Protein AF-A0A7X9JGF1-F1 (afdb_monomer)

Sequence (126 aa):
SFLALQIATSKSKNMDELWHNIVEAMEMLKFHHAKLMVIDEPVREWTMPEDGEHAYFCAPSSEADLDGMLRFEIPLREYGSDTFMGKLILIKDLKKGFLKSYTIRRVEHLRRSLIPVLKKLKLKDG

Radius of gyration: 15.13 Å; Cα contacts (8 Å, |Δi|>4): 148; chains: 1; bounding box: 33×30×41 Å

Secondary structure (DSSP, 8-state):
-HHHHHHHHHH--SHHHHHHHHHHHHHHHT-SEEEEEETTS--EEEE----TT--------SHHHHTTEEEEEEEEE-TT---EEEEEEEEEESTT-PPPTTHHHHHHHHHHHHHHHHHHHHTT--

Nearest PDB structures (foldseek):
  6oap-assembly1_B  TM=6.570E-01  e=2.183E-02  [Leptolyngbya] sp. JSC-1
  6py5-assembly1_A  TM=3.927E-01  e=1.588E+00  Pseudomonas fluorescens Pf0-1
  6znb-assembly1_AA  TM=4.234E-01  e=2.575E+00  Bacteriophage sp.

pLDDT: mean 83.2, std 14.7, range [45.56, 96.75]

Solvent-accessible surface area (backbone atoms only — not comparable to full-atom values): 7467 Å² total; per-residue (Å²): 104,76,67,56,42,48,53,49,35,56,62,40,85,49,72,67,55,33,48,51,36,50,50,55,50,32,61,76,67,64,38,44,32,40,35,44,41,40,72,100,49,81,75,45,77,49,64,58,80,65,63,96,84,62,89,72,84,65,74,71,87,45,76,77,60,47,76,39,54,45,74,46,81,42,73,43,48,57,90,97,48,88,63,72,47,36,37,43,37,38,33,28,55,45,81,84,43,79,86,58,96,57,47,66,63,51,53,52,52,50,54,62,39,44,51,64,35,53,54,56,48,58,65,71,80,107

Structure (mmCIF, N/CA/C/O backbone):
data_AF-A0A7X9JGF1-F1
#
_entry.id   AF-A0A7X9JGF1-F1
#
loop_
_atom_site.group_PDB
_atom_site.id
_atom_site.type_symbol
_atom_site.label_atom_id
_atom_site.label_alt_id
_atom_site.label_comp_id
_atom_site.label_asym_id
_atom_site.label_entity_id
_atom_site.label_seq_id
_atom_site.pdbx_PDB_ins_code
_atom_site.Cartn_x
_atom_site.Cartn_y
_atom_site.Cartn_z
_atom_site.occupancy
_atom_site.B_iso_or_equiv
_atom_site.auth_seq_id
_atom_site.auth_comp_id
_atom_site.auth_asym_id
_atom_site.auth_atom_id
_atom_site.pdbx_PDB_model_num
ATOM 1 N N . SER A 1 1 ? 12.632 8.998 3.358 1.00 65.12 1 SER A N 1
ATOM 2 C CA . SER A 1 1 ? 13.077 7.580 3.312 1.00 65.12 1 SER A CA 1
ATOM 3 C C . SER A 1 1 ? 11.869 6.677 3.543 1.00 65.12 1 SER A C 1
ATOM 5 O O . SER A 1 1 ? 10.880 7.155 4.081 1.00 65.12 1 SER A O 1
ATOM 7 N N . PHE A 1 2 ? 11.911 5.387 3.181 1.00 67.62 2 PHE A N 1
ATOM 8 C CA . PHE A 1 2 ? 10.735 4.515 3.363 1.00 67.62 2 PHE A CA 1
ATOM 9 C C . PHE A 1 2 ? 10.327 4.353 4.840 1.00 67.62 2 PHE A C 1
ATOM 11 O O . PHE A 1 2 ? 9.147 4.273 5.152 1.00 67.62 2 PHE A O 1
ATOM 18 N N . LEU A 1 3 ? 11.298 4.391 5.759 1.00 69.25 3 LEU A N 1
ATOM 19 C CA . LEU A 1 3 ? 11.040 4.421 7.201 1.00 69.25 3 LEU A CA 1
ATOM 20 C C . LEU A 1 3 ? 10.303 5.700 7.632 1.00 69.25 3 LEU A C 1
ATOM 22 O O . LEU A 1 3 ? 9.372 5.631 8.426 1.00 69.25 3 LEU A O 1
ATOM 26 N N . ALA A 1 4 ? 10.678 6.861 7.085 1.00 64.38 4 ALA A N 1
ATOM 27 C CA . ALA A 1 4 ? 9.986 8.117 7.376 1.00 64.38 4 ALA A CA 1
ATOM 28 C C . ALA A 1 4 ? 8.512 8.067 6.939 1.00 64.38 4 ALA A C 1
ATOM 30 O O . ALA A 1 4 ? 7.645 8.504 7.688 1.00 64.38 4 ALA A O 1
ATOM 31 N N . LEU A 1 5 ? 8.221 7.447 5.792 1.00 71.38 5 LEU A N 1
ATOM 32 C CA . LEU A 1 5 ? 6.850 7.264 5.309 1.00 71.38 5 LEU A CA 1
ATOM 33 C C . LEU A 1 5 ? 6.036 6.292 6.163 1.00 71.38 5 LEU A C 1
ATOM 35 O O . LEU A 1 5 ? 4.857 6.529 6.403 1.00 71.38 5 LEU A O 1
ATOM 39 N N . GLN A 1 6 ? 6.655 5.231 6.684 1.00 72.19 6 GLN A N 1
ATOM 40 C CA . GLN A 1 6 ? 5.999 4.344 7.652 1.00 72.19 6 GLN A CA 1
ATOM 41 C C . GLN A 1 6 ? 5.619 5.091 8.937 1.00 72.19 6 GLN A C 1
ATOM 43 O O . GLN A 1 6 ? 4.539 4.875 9.486 1.00 72.19 6 GLN A O 1
ATOM 48 N N . ILE A 1 7 ? 6.497 5.984 9.408 1.00 69.69 7 ILE A N 1
ATOM 49 C CA . ILE A 1 7 ? 6.243 6.830 10.581 1.00 69.69 7 ILE A CA 1
ATOM 50 C C . ILE A 1 7 ? 5.150 7.863 10.284 1.00 69.69 7 ILE A C 1
ATOM 52 O O . ILE A 1 7 ? 4.302 8.106 11.136 1.00 69.69 7 ILE A O 1
ATOM 56 N N . ALA A 1 8 ? 5.154 8.472 9.098 1.00 69.12 8 ALA A N 1
ATOM 57 C CA . ALA A 1 8 ? 4.126 9.427 8.697 1.00 69.12 8 ALA A CA 1
ATOM 58 C C . ALA A 1 8 ? 2.754 8.742 8.597 1.00 69.12 8 ALA A C 1
ATOM 60 O O . ALA A 1 8 ? 1.798 9.188 9.228 1.00 69.12 8 ALA A O 1
ATOM 61 N N . THR A 1 9 ? 2.699 7.587 7.926 1.00 73.88 9 THR A N 1
ATOM 62 C CA . THR A 1 9 ? 1.500 6.743 7.796 1.00 73.88 9 THR A CA 1
ATOM 63 C C . THR A 1 9 ? 0.929 6.379 9.165 1.00 73.88 9 THR A C 1
ATOM 65 O O . THR A 1 9 ? -0.266 6.532 9.393 1.00 73.88 9 THR A O 1
ATOM 68 N N . SER A 1 10 ? 1.774 5.954 10.115 1.00 75.19 10 SER A N 1
ATOM 69 C CA . SER A 1 10 ? 1.318 5.583 11.463 1.00 75.19 10 SER A CA 1
ATOM 70 C C . SER A 1 10 ? 0.787 6.762 12.289 1.00 75.19 10 SER A C 1
ATOM 72 O O . SER A 1 10 ? 0.027 6.562 13.241 1.00 75.19 10 SER A O 1
ATOM 74 N N . LYS A 1 11 ? 1.163 7.993 11.924 1.00 82.75 11 LYS A N 1
ATOM 75 C CA . LYS A 1 11 ? 0.756 9.233 12.593 1.00 82.75 11 LYS A CA 1
ATOM 76 C C . LYS A 1 11 ? -0.434 9.934 11.936 1.00 82.75 11 LYS A C 1
ATOM 78 O O . LYS A 1 11 ? -0.925 10.889 12.540 1.00 82.75 11 LYS A O 1
ATOM 83 N N . SER A 1 12 ? -0.911 9.467 10.779 1.00 88.00 12 SER A N 1
ATOM 84 C CA . SER A 1 12 ? -2.056 10.055 10.076 1.00 88.00 12 SER A CA 1
ATOM 85 C C . SER A 1 12 ? -3.274 10.193 10.994 1.00 88.00 12 SER A C 1
ATOM 87 O O . SER A 1 12 ? -3.638 9.275 11.740 1.00 88.00 12 SER A O 1
ATOM 89 N N . LYS A 1 13 ? -3.885 11.378 10.970 1.00 88.06 13 LYS A N 1
ATOM 90 C CA . LYS A 1 13 ? -5.004 11.753 11.845 1.00 88.06 13 LYS A CA 1
ATOM 91 C C . LYS A 1 13 ? -6.367 11.610 11.182 1.00 88.06 13 LYS A C 1
ATOM 93 O O . LYS A 1 13 ? -7.354 11.543 11.909 1.00 88.06 13 LYS A O 1
ATOM 98 N N . ASN A 1 14 ? -6.400 11.561 9.854 1.00 91.50 14 ASN A N 1
ATOM 99 C CA . ASN A 1 14 ? -7.589 11.415 9.019 1.00 91.50 14 ASN A CA 1
ATOM 100 C C . ASN A 1 14 ? -7.241 10.637 7.731 1.00 91.50 14 ASN A C 1
ATOM 102 O O . ASN A 1 14 ? -6.072 10.328 7.470 1.00 91.50 14 ASN A O 1
ATOM 106 N N . MET A 1 15 ? -8.265 10.310 6.940 1.00 92.88 15 MET A N 1
ATOM 107 C CA . MET A 1 15 ? -8.118 9.539 5.701 1.00 92.88 15 MET A CA 1
ATOM 108 C C . MET A 1 15 ? -7.353 10.282 4.594 1.00 92.88 15 MET A C 1
ATOM 110 O O . MET A 1 15 ? -6.684 9.627 3.797 1.00 92.88 15 MET A O 1
ATOM 114 N N . ASP A 1 16 ? -7.402 11.617 4.549 1.00 92.38 16 ASP A N 1
ATOM 115 C CA . ASP A 1 16 ? -6.683 12.408 3.540 1.00 92.38 16 ASP A CA 1
ATOM 116 C C . ASP A 1 16 ? -5.171 12.411 3.801 1.00 92.38 16 ASP A C 1
ATOM 118 O O . ASP A 1 16 ? -4.384 12.132 2.898 1.00 92.38 16 ASP A O 1
ATOM 122 N N . GLU A 1 17 ? -4.757 12.624 5.054 1.00 92.38 17 GLU A N 1
ATOM 123 C CA . GLU A 1 17 ? -3.359 12.500 5.481 1.00 92.38 17 GLU A CA 1
ATOM 124 C C . GLU A 1 17 ? -2.829 11.080 5.254 1.00 92.38 17 GLU A C 1
ATOM 126 O O . GLU A 1 17 ? -1.679 10.892 4.857 1.00 92.38 17 GLU A O 1
ATOM 131 N N . LEU A 1 18 ? -3.653 10.059 5.522 1.00 93.38 18 LEU A N 1
ATOM 132 C CA . LEU A 1 18 ? -3.290 8.667 5.262 1.00 93.38 18 LEU A CA 1
ATOM 133 C C . LEU A 1 18 ? -3.050 8.429 3.771 1.00 93.38 18 LEU A C 1
ATOM 135 O O . LEU A 1 18 ? -2.048 7.823 3.392 1.00 93.38 18 LEU A O 1
ATOM 139 N N . TRP A 1 19 ? -3.962 8.917 2.934 1.00 95.19 19 TRP A N 1
ATOM 140 C CA . TRP A 1 19 ? -3.867 8.775 1.491 1.00 95.19 19 TRP A CA 1
ATOM 141 C C . TRP A 1 19 ? -2.645 9.490 0.915 1.00 95.19 19 TRP A C 1
ATOM 143 O O . TRP A 1 19 ? -1.921 8.895 0.121 1.00 95.19 19 TRP A O 1
ATOM 153 N N . HIS A 1 20 ? -2.358 10.709 1.374 1.00 93.06 20 HIS A N 1
ATOM 154 C CA . HIS A 1 20 ? -1.167 11.454 0.972 1.00 93.06 20 HIS A CA 1
ATOM 155 C C . HIS A 1 20 ? 0.124 10.658 1.226 1.00 93.06 20 HIS A C 1
ATOM 157 O O . HIS A 1 20 ? 0.922 10.464 0.312 1.00 93.06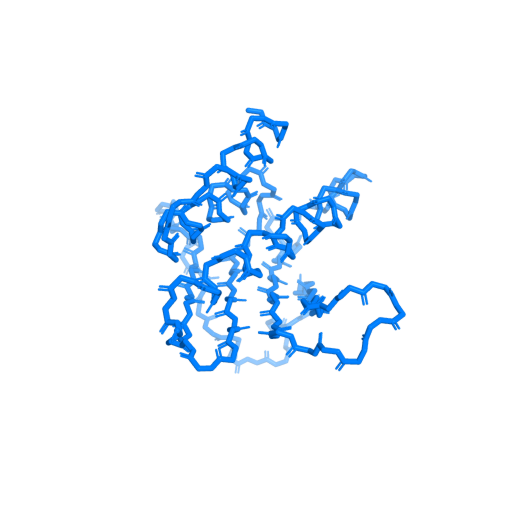 20 HIS A O 1
ATOM 163 N N . ASN A 1 21 ? 0.278 10.086 2.424 1.00 92.44 21 ASN A N 1
ATOM 164 C CA . ASN A 1 21 ? 1.450 9.273 2.767 1.00 92.44 21 ASN A CA 1
ATOM 165 C C . ASN A 1 21 ? 1.564 7.992 1.916 1.00 92.44 21 ASN A C 1
ATOM 167 O O . ASN A 1 21 ? 2.670 7.541 1.603 1.00 92.44 21 ASN A O 1
ATOM 171 N N . ILE A 1 22 ? 0.430 7.385 1.537 1.00 94.00 22 ILE A N 1
ATOM 172 C CA . ILE A 1 22 ? 0.412 6.240 0.613 1.00 94.00 22 ILE A CA 1
ATOM 173 C C . ILE A 1 22 ? 0.911 6.675 -0.766 1.00 94.00 22 ILE A C 1
ATOM 175 O O . ILE A 1 22 ? 1.749 5.981 -1.339 1.00 94.00 22 ILE A O 1
ATOM 179 N N . VAL A 1 23 ? 0.434 7.810 -1.282 1.00 93.75 23 VAL A N 1
ATOM 180 C CA . VAL A 1 23 ? 0.857 8.356 -2.580 1.00 93.75 23 VAL A CA 1
ATOM 181 C C . VAL A 1 23 ? 2.365 8.616 -2.601 1.00 93.75 23 VAL A C 1
ATOM 183 O O . VAL A 1 23 ? 3.049 8.090 -3.47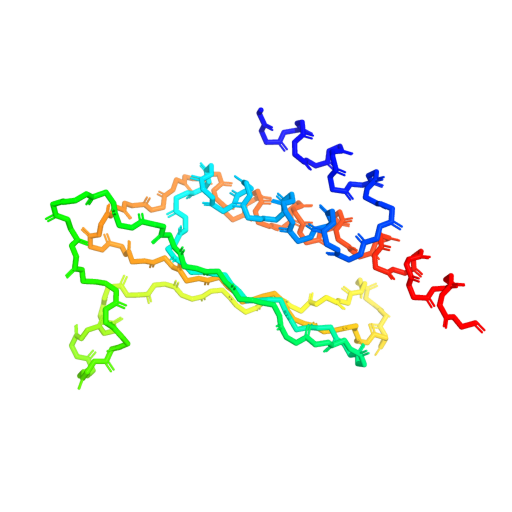9 1.00 93.75 23 VAL A O 1
ATOM 186 N N . GLU A 1 24 ? 2.920 9.280 -1.582 1.00 91.94 24 GLU A N 1
ATOM 187 C CA . GLU A 1 24 ? 4.373 9.491 -1.480 1.00 91.94 24 GLU A CA 1
ATOM 188 C C . GLU A 1 24 ? 5.154 8.160 -1.476 1.00 91.94 24 GLU A C 1
ATOM 190 O O . GLU A 1 24 ? 6.219 8.022 -2.090 1.00 91.94 24 GLU A O 1
ATOM 195 N N . ALA A 1 25 ? 4.622 7.123 -0.815 1.00 92.06 25 ALA A N 1
ATOM 196 C CA . ALA A 1 25 ? 5.226 5.792 -0.839 1.00 92.06 25 ALA A CA 1
ATOM 197 C C . ALA A 1 25 ? 5.221 5.172 -2.238 1.00 92.06 25 ALA A C 1
ATOM 199 O O . ALA A 1 25 ? 6.185 4.492 -2.603 1.00 92.06 25 ALA A O 1
ATOM 200 N N . MET A 1 26 ? 4.169 5.396 -3.022 1.00 92.12 26 MET A N 1
ATOM 201 C CA . MET A 1 26 ? 4.058 4.879 -4.384 1.00 92.12 26 MET A CA 1
ATOM 202 C C . MET A 1 26 ? 5.015 5.578 -5.342 1.00 92.12 26 MET A C 1
ATOM 204 O O . MET A 1 26 ? 5.691 4.894 -6.115 1.00 92.12 26 MET A O 1
ATOM 208 N N . GLU A 1 27 ? 5.177 6.892 -5.217 1.00 90.50 27 GLU A N 1
ATOM 209 C CA . GLU A 1 27 ? 6.176 7.668 -5.958 1.00 90.50 27 GLU A CA 1
ATOM 210 C C . GLU A 1 27 ? 7.601 7.187 -5.650 1.00 90.50 27 GLU A C 1
ATOM 212 O O . GLU A 1 27 ? 8.399 6.925 -6.557 1.00 90.50 27 GLU A O 1
ATOM 217 N N . MET A 1 28 ? 7.914 6.966 -4.367 1.00 89.25 28 MET A N 1
ATOM 218 C CA . MET A 1 28 ? 9.210 6.426 -3.940 1.00 89.25 28 MET A CA 1
ATOM 219 C C . MET A 1 28 ? 9.471 5.005 -4.459 1.00 89.25 28 MET A C 1
ATOM 221 O O . MET A 1 28 ? 10.616 4.639 -4.736 1.00 89.25 28 MET A O 1
ATOM 225 N N . LEU A 1 29 ? 8.428 4.180 -4.548 1.00 89.94 29 LEU A N 1
ATOM 226 C CA . LEU A 1 29 ? 8.500 2.806 -5.051 1.00 89.94 29 LEU A CA 1
ATOM 227 C C . LEU A 1 29 ? 8.364 2.714 -6.578 1.00 89.94 29 LEU A C 1
ATOM 229 O O . LEU A 1 29 ? 8.521 1.620 -7.130 1.00 89.94 29 LEU A O 1
ATOM 233 N N . LYS A 1 30 ? 8.124 3.846 -7.253 1.00 89.88 30 LYS A N 1
ATOM 234 C CA . LYS A 1 30 ? 7.903 3.944 -8.700 1.00 89.88 30 LYS A CA 1
ATOM 235 C C . LYS A 1 30 ? 6.755 3.037 -9.165 1.00 89.88 30 LYS A C 1
ATOM 237 O O . LYS A 1 30 ? 6.900 2.307 -10.150 1.00 89.88 30 LYS A O 1
ATOM 242 N N . PHE A 1 31 ? 5.656 3.021 -8.409 1.00 91.75 31 PHE A N 1
ATOM 243 C CA . PHE A 1 31 ? 4.367 2.506 -8.881 1.00 91.75 31 PHE A CA 1
ATOM 244 C C . PHE A 1 31 ? 3.694 3.556 -9.758 1.00 91.75 31 PHE A C 1
ATOM 246 O O . PHE A 1 31 ? 3.939 4.743 -9.587 1.00 91.75 31 PHE A O 1
ATOM 253 N N . HIS A 1 32 ? 2.868 3.112 -10.696 1.00 90.94 32 HIS A N 1
ATOM 254 C CA . HIS A 1 32 ? 2.239 3.997 -11.675 1.00 90.94 32 HIS A CA 1
ATOM 255 C C . HIS A 1 32 ? 0.778 4.280 -11.358 1.00 90.94 32 HIS A C 1
ATOM 257 O O . HIS A 1 32 ? 0.231 5.278 -11.810 1.00 90.94 32 HIS A O 1
ATOM 263 N N . HIS A 1 33 ? 0.156 3.416 -10.564 1.00 92.56 33 HIS A N 1
ATOM 264 C CA . HIS A 1 33 ? -1.202 3.607 -10.101 1.00 92.56 33 HIS A CA 1
ATOM 265 C C . HIS A 1 33 ? -1.388 2.972 -8.729 1.00 92.56 33 HIS A C 1
ATOM 267 O O . HIS A 1 33 ? -0.769 1.950 -8.405 1.00 92.56 33 HIS A O 1
ATOM 273 N N . ALA A 1 34 ? -2.227 3.606 -7.921 1.00 95.12 34 ALA A N 1
ATOM 274 C CA . ALA A 1 34 ? -2.639 3.110 -6.627 1.00 95.12 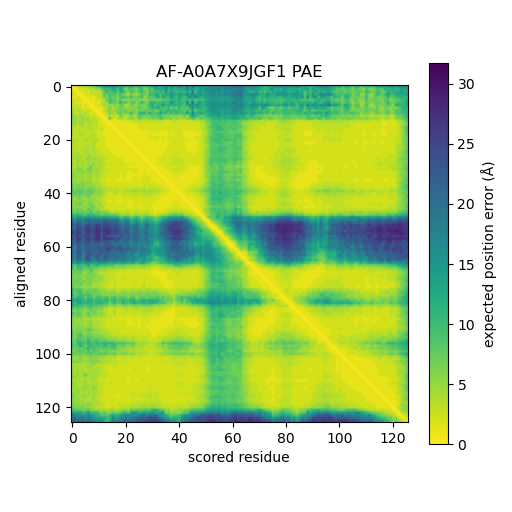34 ALA A CA 1
ATOM 275 C C . ALA A 1 34 ? -4.113 3.411 -6.386 1.00 95.12 34 ALA A C 1
ATOM 277 O O . ALA A 1 34 ? -4.617 4.481 -6.720 1.00 95.12 34 ALA A O 1
ATOM 278 N N . LYS A 1 35 ? -4.796 2.470 -5.743 1.00 96.19 35 LYS A N 1
ATOM 279 C CA . LYS A 1 35 ? -6.198 2.595 -5.368 1.00 96.19 35 LYS A CA 1
ATOM 280 C C . LYS A 1 35 ? -6.420 2.034 -3.976 1.00 96.19 35 LYS A C 1
ATOM 282 O O . LYS A 1 35 ? -6.074 0.885 -3.700 1.00 96.19 35 LYS A O 1
ATOM 287 N N . LEU A 1 36 ? -6.996 2.846 -3.102 1.00 96.75 36 LEU A N 1
ATOM 288 C CA . LEU A 1 36 ? -7.378 2.471 -1.751 1.00 96.75 36 LEU A CA 1
ATOM 289 C C . LEU A 1 36 ? -8.898 2.350 -1.682 1.00 96.75 36 LEU A C 1
ATOM 291 O O . LEU A 1 36 ? -9.631 3.310 -1.916 1.00 96.75 36 LEU A O 1
ATOM 295 N N . MET A 1 37 ? -9.354 1.149 -1.348 1.00 96.19 37 MET A N 1
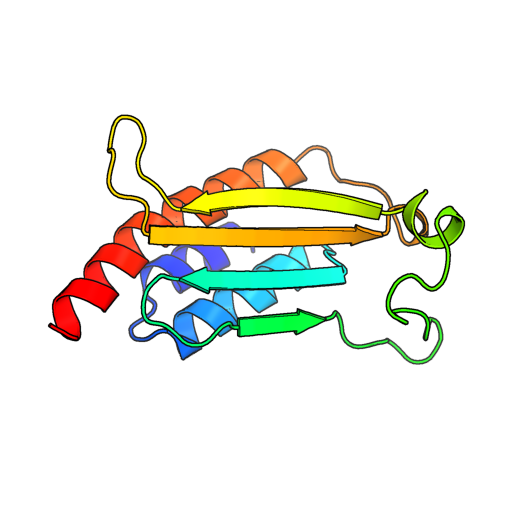ATOM 296 C CA . MET A 1 37 ? -10.754 0.839 -1.097 1.00 96.19 37 MET A CA 1
ATOM 297 C C . MET A 1 37 ? -10.871 0.473 0.375 1.00 96.19 37 MET A C 1
ATOM 299 O O . MET A 1 37 ? -10.304 -0.535 0.792 1.00 96.19 37 MET A O 1
ATOM 303 N N . VAL A 1 38 ? -11.570 1.284 1.157 1.00 94.88 38 VAL A N 1
ATOM 304 C CA . VAL A 1 38 ? -11.881 1.006 2.564 1.00 94.88 38 VAL A CA 1
ATOM 305 C C . VAL A 1 38 ? -13.398 0.910 2.675 1.00 94.88 38 VAL A C 1
ATOM 307 O O . VAL A 1 38 ? -14.105 1.658 2.006 1.00 94.88 38 VAL A O 1
ATOM 310 N N . ILE A 1 39 ? -13.899 -0.049 3.454 1.00 92.44 39 ILE A N 1
ATOM 311 C CA . ILE A 1 39 ? -15.346 -0.219 3.652 1.00 92.44 39 ILE A CA 1
ATOM 312 C C . ILE A 1 39 ? -15.927 1.079 4.229 1.00 92.44 39 ILE A C 1
ATOM 314 O O . ILE A 1 39 ? -15.313 1.693 5.103 1.00 92.44 39 ILE A O 1
ATOM 318 N N . ASP A 1 40 ? -17.079 1.503 3.714 1.00 91.19 40 ASP A N 1
ATOM 319 C CA . ASP A 1 40 ? -17.774 2.743 4.089 1.00 91.19 40 ASP A CA 1
ATOM 320 C C . ASP A 1 40 ? -16.952 4.032 3.893 1.00 91.19 40 ASP A C 1
ATOM 322 O O . ASP A 1 40 ? -17.241 5.048 4.511 1.00 91.19 40 ASP A O 1
ATOM 326 N N . GLU A 1 41 ? -15.915 4.008 3.051 1.00 92.56 41 GLU A N 1
ATOM 327 C CA . GLU A 1 41 ? -15.176 5.203 2.626 1.00 92.56 41 GLU A CA 1
ATOM 328 C C . GLU A 1 41 ? -15.301 5.405 1.113 1.00 92.56 41 GLU A C 1
ATOM 330 O O . GLU A 1 41 ? -15.372 4.426 0.358 1.00 92.56 41 GLU A O 1
ATOM 335 N N . PRO A 1 42 ? -15.240 6.656 0.626 1.00 94.56 42 PRO A N 1
ATOM 336 C CA . PRO A 1 42 ? -15.051 6.900 -0.792 1.00 94.56 42 PRO A CA 1
ATOM 337 C C . PRO A 1 42 ? -13.737 6.275 -1.271 1.00 94.56 42 PRO A C 1
ATOM 339 O O . PRO A 1 42 ? -12.699 6.315 -0.604 1.00 94.56 42 PRO A O 1
ATOM 342 N N . VAL A 1 43 ? -13.785 5.709 -2.473 1.00 94.62 43 VAL A N 1
ATOM 343 C CA . VAL A 1 43 ? -12.613 5.150 -3.143 1.00 94.62 43 VAL A CA 1
ATOM 344 C C . VAL A 1 43 ? -11.612 6.261 -3.436 1.00 94.62 43 VAL A C 1
ATOM 346 O O . VAL A 1 43 ? -11.967 7.296 -3.998 1.00 94.62 43 VAL A O 1
ATOM 349 N N . ARG A 1 44 ? -10.344 6.019 -3.097 1.00 95.88 44 ARG A N 1
ATOM 350 C CA . ARG A 1 44 ? -9.240 6.942 -3.374 1.00 95.88 44 ARG A CA 1
ATOM 351 C C . ARG A 1 44 ? -8.333 6.340 -4.425 1.00 95.88 44 ARG A C 1
ATOM 353 O O . ARG A 1 44 ? -8.002 5.157 -4.355 1.00 95.88 44 ARG A O 1
ATOM 360 N N . GLU A 1 45 ? -7.961 7.141 -5.409 1.00 95.12 45 GLU A N 1
ATOM 361 C CA . GLU A 1 45 ? -7.242 6.682 -6.590 1.00 95.12 45 GLU A CA 1
ATOM 362 C C . GLU A 1 45 ? -6.193 7.713 -6.995 1.00 95.12 45 GLU A C 1
ATOM 364 O O . GLU A 1 45 ? -6.408 8.918 -6.874 1.00 95.12 45 GLU A O 1
ATOM 369 N N . TRP A 1 46 ? -5.022 7.227 -7.391 1.00 93.69 46 TRP A N 1
ATOM 370 C CA . TRP A 1 46 ? -3.886 8.038 -7.800 1.00 93.69 46 TRP A CA 1
ATOM 371 C C . TRP A 1 46 ? -3.201 7.366 -8.979 1.00 93.69 46 TRP A C 1
ATOM 373 O O . TRP A 1 46 ? -3.021 6.147 -8.999 1.00 93.69 46 TRP A O 1
ATOM 383 N N . THR A 1 47 ? -2.792 8.190 -9.932 1.00 90.56 47 THR A N 1
ATOM 384 C CA . THR A 1 47 ? -1.959 7.801 -11.065 1.00 90.56 47 THR A CA 1
ATOM 385 C C . THR A 1 47 ? -0.712 8.665 -11.018 1.00 90.56 47 THR A C 1
ATOM 387 O O . THR A 1 47 ? -0.804 9.846 -10.678 1.00 90.56 47 THR A O 1
ATOM 390 N N . MET A 1 48 ? 0.441 8.079 -11.336 1.00 86.94 48 MET A N 1
ATOM 391 C CA . MET A 1 48 ? 1.694 8.820 -11.429 1.00 86.94 48 MET A CA 1
ATOM 392 C C . MET A 1 48 ? 1.507 10.007 -12.384 1.00 86.94 48 MET A C 1
ATOM 394 O O . MET A 1 48 ? 1.072 9.780 -13.517 1.00 86.94 48 MET A O 1
ATOM 398 N N . PRO A 1 49 ? 1.828 11.242 -11.958 1.00 81.00 49 PRO A N 1
ATOM 399 C CA . PRO A 1 49 ? 1.866 12.383 -12.858 1.00 81.00 49 PRO A CA 1
ATOM 400 C C . PRO A 1 49 ? 2.813 12.082 -14.019 1.00 81.00 49 PRO A C 1
ATOM 402 O O . PRO A 1 49 ? 3.917 11.574 -13.816 1.00 81.00 49 PRO A O 1
ATOM 405 N N . GLU A 1 50 ? 2.368 12.345 -15.241 1.00 70.81 50 GLU A N 1
ATOM 406 C CA . GLU A 1 50 ? 3.202 12.145 -16.418 1.00 70.81 50 GLU A CA 1
ATOM 407 C C . GLU A 1 50 ? 4.246 13.266 -16.469 1.00 70.81 50 GLU A C 1
ATOM 409 O O . GLU A 1 50 ? 3.920 14.426 -16.720 1.00 70.81 50 GLU A O 1
ATOM 414 N N . ASP A 1 51 ? 5.513 12.926 -16.228 1.00 58.44 51 ASP A N 1
ATOM 415 C CA . ASP A 1 51 ? 6.622 13.780 -16.646 1.00 58.44 51 ASP A CA 1
ATOM 416 C C . ASP A 1 51 ? 6.543 13.860 -18.180 1.00 58.44 51 ASP A C 1
ATOM 418 O O . ASP A 1 51 ? 6.436 12.821 -18.838 1.00 58.44 51 ASP A O 1
ATOM 422 N N . GLY A 1 52 ? 6.523 15.079 -18.731 1.00 48.00 52 GLY A N 1
ATOM 423 C CA . GLY A 1 52 ? 6.033 15.450 -20.073 1.00 48.00 52 GLY A CA 1
ATOM 424 C C . GLY A 1 52 ? 6.635 14.782 -21.322 1.00 48.00 52 GLY A C 1
ATOM 425 O O . GLY A 1 52 ? 6.476 15.319 -22.411 1.00 48.00 52 GLY A O 1
ATOM 426 N N . GLU A 1 53 ? 7.280 13.622 -21.213 1.00 47.69 53 GLU A N 1
ATOM 427 C CA . GLU A 1 53 ? 7.719 12.795 -22.338 1.00 47.69 53 GLU A CA 1
ATOM 428 C C . GLU A 1 53 ? 7.050 11.412 -22.409 1.00 47.69 53 GLU A C 1
ATOM 430 O O . GLU A 1 53 ? 7.158 10.759 -23.447 1.00 47.69 53 GLU A O 1
ATOM 435 N N . HIS A 1 54 ? 6.377 10.906 -21.366 1.00 46.59 54 HIS A N 1
ATOM 436 C CA . HIS A 1 54 ? 5.873 9.514 -21.340 1.00 46.59 54 HIS A CA 1
ATOM 437 C C . HIS A 1 54 ? 4.370 9.423 -21.044 1.00 46.59 54 HIS A C 1
ATOM 439 O O . HIS A 1 54 ? 3.928 8.683 -20.154 1.00 46.59 54 HIS A O 1
ATOM 445 N N . ALA A 1 55 ? 3.607 10.162 -21.853 1.00 45.56 55 ALA A N 1
ATOM 446 C CA . ALA A 1 55 ? 2.157 10.267 -21.795 1.00 45.56 55 ALA A CA 1
ATOM 447 C C . ALA A 1 55 ? 1.425 9.031 -22.342 1.00 45.56 55 ALA A C 1
ATOM 449 O O . ALA A 1 55 ? 0.849 9.058 -23.423 1.00 45.56 55 ALA A O 1
ATOM 450 N N . TYR A 1 56 ? 1.505 7.916 -21.619 1.00 50.03 56 TYR A N 1
ATOM 451 C CA . TYR A 1 56 ? 0.689 6.729 -21.874 1.00 50.03 56 TYR A CA 1
ATOM 452 C C . TYR A 1 56 ? 0.422 6.011 -20.549 1.00 50.03 56 TYR A C 1
ATOM 454 O O . TYR A 1 56 ? 0.954 4.931 -20.287 1.00 50.03 56 TYR A O 1
ATOM 462 N N . PHE A 1 57 ? -0.362 6.621 -19.665 1.00 50.91 57 PHE A N 1
ATOM 463 C CA . PHE A 1 57 ? -1.269 5.859 -18.801 1.00 50.91 57 PHE A CA 1
ATOM 464 C C . PHE A 1 57 ? -2.716 6.060 -19.275 1.00 50.91 57 PHE A C 1
ATOM 466 O O . PHE A 1 57 ? -3.618 6.392 -18.513 1.00 50.91 57 PHE A O 1
ATOM 473 N N . CYS A 1 58 ? -2.948 5.842 -20.573 1.00 48.88 58 CYS A N 1
ATOM 474 C CA . CYS A 1 58 ? -4.287 5.486 -21.026 1.00 48.88 58 CYS A CA 1
ATOM 475 C C . CYS A 1 58 ? -4.651 4.152 -20.369 1.00 48.88 58 CYS A C 1
ATOM 477 O O . CYS A 1 58 ? -3.817 3.246 -20.303 1.00 48.88 58 CYS A O 1
ATOM 479 N N . ALA A 1 59 ? -5.881 4.037 -19.865 1.00 49.91 59 ALA A N 1
ATOM 480 C CA . ALA A 1 59 ? -6.427 2.748 -19.460 1.00 49.91 59 ALA A CA 1
ATOM 481 C C . ALA A 1 59 ? -6.122 1.715 -20.564 1.00 49.91 59 ALA A C 1
ATOM 483 O O . ALA A 1 59 ? -6.241 2.070 -21.740 1.00 49.91 59 ALA A O 1
ATOM 484 N N . PRO A 1 60 ? -5.684 0.491 -20.211 1.00 53.97 60 PRO A N 1
ATOM 485 C CA . PRO A 1 60 ? -5.243 -0.493 -21.191 1.00 53.97 60 PRO A CA 1
ATOM 486 C C . PRO A 1 60 ? -6.337 -0.668 -22.243 1.00 53.97 60 PRO A C 1
ATOM 488 O O . PRO A 1 60 ? -7.463 -1.051 -21.926 1.00 53.97 60 PRO A O 1
ATOM 491 N N . SER A 1 61 ? -6.010 -0.303 -23.478 1.00 56.78 61 SER A N 1
ATOM 492 C CA . SER A 1 61 ? -6.934 -0.300 -24.613 1.00 56.78 61 SER A CA 1
ATOM 493 C C . SER A 1 61 ? -6.970 -1.660 -25.310 1.00 56.78 61 SER A C 1
ATOM 495 O O . SER A 1 61 ? -7.882 -1.952 -26.082 1.00 56.78 61 SER A O 1
ATOM 497 N N . SER A 1 62 ? -5.985 -2.508 -25.005 1.00 55.16 62 SER A N 1
ATOM 498 C CA . SER A 1 62 ? -5.826 -3.857 -25.529 1.00 55.16 62 SER A CA 1
ATOM 499 C C . SER A 1 62 ? -5.186 -4.793 -24.495 1.00 55.16 62 SER A C 1
ATOM 501 O O . SER A 1 62 ? -4.523 -4.349 -23.556 1.00 55.16 62 SER A O 1
ATOM 503 N N . GLU A 1 63 ? -5.321 -6.108 -24.685 1.00 55.22 63 GLU A N 1
ATOM 504 C CA . GLU A 1 63 ? -4.607 -7.107 -23.871 1.00 55.22 63 GLU A CA 1
ATOM 505 C C . GLU A 1 63 ? -3.075 -6.967 -23.975 1.00 55.22 63 GLU A C 1
ATOM 507 O O . GLU A 1 63 ? -2.362 -7.243 -23.013 1.00 55.22 63 GLU A O 1
ATOM 512 N N . ALA A 1 64 ? -2.556 -6.452 -25.096 1.00 53.81 64 ALA A N 1
ATOM 513 C CA . ALA A 1 64 ? -1.127 -6.183 -25.284 1.00 53.81 64 ALA A CA 1
ATOM 514 C C . ALA A 1 64 ? -0.599 -5.038 -24.389 1.00 53.81 64 ALA A C 1
ATOM 516 O O . ALA A 1 64 ? 0.590 -5.001 -24.041 1.00 53.81 64 ALA A O 1
ATOM 517 N N . ASP A 1 65 ? -1.478 -4.125 -23.961 1.00 61.28 65 ASP A N 1
ATOM 518 C CA . ASP A 1 65 ? -1.137 -3.069 -23.000 1.00 61.28 65 ASP A CA 1
ATOM 519 C C . ASP A 1 65 ? -0.939 -3.638 -21.584 1.00 61.28 65 ASP A C 1
ATOM 521 O O . ASP A 1 65 ? -0.196 -3.067 -20.783 1.00 61.28 65 ASP A O 1
ATOM 525 N N . LEU A 1 66 ? -1.534 -4.800 -21.289 1.00 65.44 66 LEU A N 1
ATOM 526 C CA . LEU A 1 66 ? -1.416 -5.488 -20.000 1.00 65.44 66 LEU A CA 1
ATOM 527 C C . LEU A 1 66 ? -0.141 -6.327 -19.862 1.00 65.44 66 LEU A C 1
ATOM 529 O O . LEU A 1 66 ? 0.242 -6.635 -18.738 1.00 65.44 66 LEU A O 1
ATOM 533 N N . ASP A 1 67 ? 0.545 -6.652 -20.960 1.00 76.12 67 ASP A N 1
ATOM 534 C CA . ASP A 1 67 ? 1.726 -7.537 -20.965 1.00 76.12 67 ASP A CA 1
ATOM 535 C C . ASP A 1 67 ? 2.883 -7.014 -20.084 1.00 76.12 67 ASP A C 1
ATOM 537 O O . ASP A 1 67 ? 3.681 -7.764 -19.529 1.00 76.12 67 ASP A O 1
ATOM 541 N N . GLY A 1 68 ? 2.946 -5.694 -19.879 1.00 81.38 68 GLY A N 1
ATOM 542 C CA . GLY A 1 68 ? 3.917 -5.060 -18.983 1.00 81.38 68 GLY A CA 1
ATOM 543 C C . GLY A 1 68 ?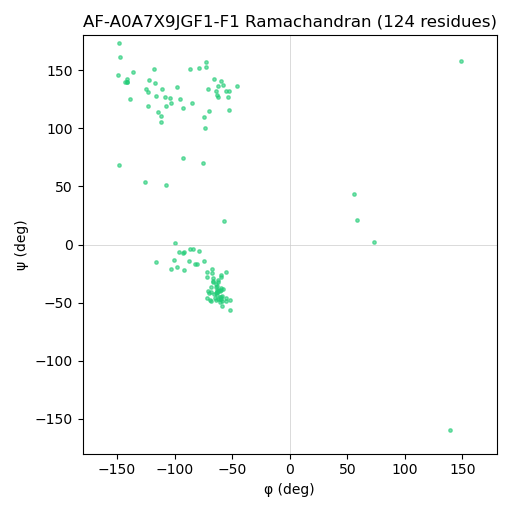 3.429 -4.837 -17.553 1.00 81.38 68 GLY A C 1
ATOM 544 O O . GLY A 1 68 ? 4.205 -4.375 -16.719 1.00 81.38 68 GLY A O 1
ATOM 545 N N . MET A 1 69 ? 2.156 -5.085 -17.248 1.00 87.50 69 MET A N 1
ATOM 546 C CA . MET A 1 69 ? 1.525 -4.590 -16.027 1.00 87.50 69 MET A CA 1
ATOM 547 C C . MET A 1 69 ? 1.613 -5.605 -14.893 1.00 87.50 69 MET A C 1
ATOM 549 O O . MET A 1 69 ? 1.006 -6.672 -14.918 1.00 87.50 69 MET A O 1
ATOM 553 N N . LEU A 1 70 ? 2.304 -5.222 -13.824 1.00 90.44 70 LEU A N 1
ATOM 554 C CA . LEU A 1 70 ? 2.279 -5.945 -12.565 1.00 90.44 70 LEU A CA 1
ATOM 555 C C . LEU A 1 70 ? 1.256 -5.328 -11.616 1.00 90.44 70 LEU A C 1
ATOM 557 O O . LEU A 1 70 ? 1.351 -4.149 -11.272 1.00 90.44 70 LEU A O 1
ATOM 561 N N . ARG A 1 71 ? 0.327 -6.147 -11.125 1.00 92.88 71 ARG A N 1
ATOM 562 C CA . ARG A 1 71 ? -0.724 -5.733 -10.193 1.00 92.88 71 ARG A CA 1
ATOM 563 C C . ARG A 1 71 ? -0.592 -6.444 -8.849 1.00 92.88 71 ARG A C 1
ATOM 565 O O . ARG A 1 71 ? -0.558 -7.668 -8.790 1.00 92.88 71 ARG A O 1
ATOM 572 N N . PHE A 1 72 ? -0.584 -5.671 -7.766 1.00 93.75 72 PHE A N 1
ATOM 573 C CA . PHE A 1 72 ? -0.731 -6.172 -6.402 1.00 93.75 72 PHE A CA 1
ATOM 574 C C . PHE A 1 72 ? -2.136 -5.869 -5.900 1.00 93.75 72 PHE A C 1
ATOM 576 O O . PHE A 1 72 ? -2.550 -4.713 -5.880 1.00 93.75 72 PHE A O 1
ATOM 583 N N . GLU A 1 73 ? -2.841 -6.897 -5.439 1.00 95.81 73 GLU A N 1
ATOM 584 C CA . GLU A 1 73 ? -4.100 -6.754 -4.715 1.00 95.81 73 GLU A CA 1
ATOM 585 C C . GLU A 1 73 ? -3.900 -7.170 -3.265 1.00 95.81 73 GLU A C 1
ATOM 587 O O . GLU A 1 73 ? -3.754 -8.349 -2.950 1.00 95.81 73 GLU A O 1
ATOM 592 N N . ILE A 1 74 ? -3.858 -6.184 -2.376 1.00 95.25 74 ILE A N 1
ATOM 593 C CA . ILE A 1 74 ? -3.380 -6.369 -1.014 1.00 95.25 74 ILE A CA 1
ATOM 594 C C . ILE A 1 74 ? -4.557 -6.211 -0.049 1.00 95.25 74 ILE A C 1
ATOM 596 O O . ILE A 1 74 ? -5.056 -5.096 0.128 1.00 95.2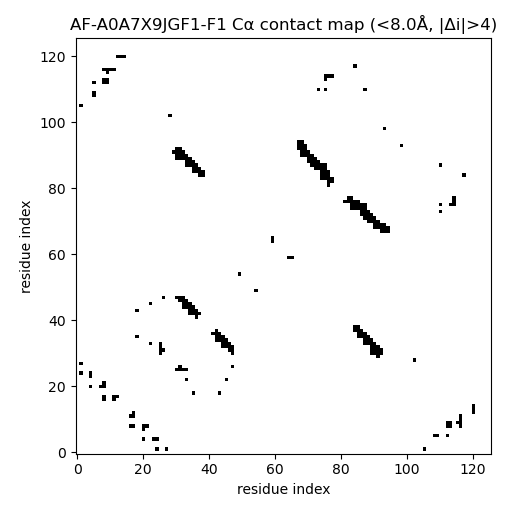5 74 ILE A O 1
ATOM 600 N N . PRO A 1 75 ? -5.017 -7.290 0.602 1.00 94.81 75 PRO A N 1
ATOM 601 C CA . PRO A 1 75 ? -6.110 -7.201 1.558 1.00 94.81 75 PRO A CA 1
ATOM 602 C C . PRO A 1 75 ? -5.673 -6.479 2.841 1.00 94.81 75 PRO A C 1
ATOM 604 O O . PRO A 1 75 ? -4.639 -6.786 3.447 1.00 94.81 75 PRO A O 1
ATOM 607 N N . LEU A 1 76 ? -6.511 -5.550 3.292 1.00 94.88 76 LEU A N 1
ATOM 608 C CA . LEU A 1 76 ? -6.370 -4.817 4.547 1.00 94.88 76 LEU A CA 1
ATOM 609 C C . LEU A 1 76 ? -7.150 -5.565 5.631 1.00 94.88 76 LEU A C 1
ATOM 611 O O . LEU A 1 76 ? -8.255 -5.198 6.014 1.00 94.88 76 LEU A O 1
ATOM 615 N N . ARG A 1 77 ? -6.575 -6.680 6.077 1.00 92.62 77 ARG A N 1
ATOM 616 C CA . ARG A 1 77 ? -7.046 -7.470 7.222 1.00 92.62 77 ARG A CA 1
ATOM 617 C C . ARG A 1 77 ? -5.859 -7.879 8.074 1.00 92.62 77 ARG A C 1
ATOM 619 O O . ARG A 1 77 ? -4.768 -8.085 7.536 1.00 92.62 77 ARG A O 1
ATOM 626 N N . GLU A 1 78 ? -6.058 -8.002 9.376 1.00 88.75 78 GLU A N 1
ATOM 627 C CA . GLU A 1 78 ? -5.035 -8.530 10.277 1.00 88.75 78 GLU A CA 1
ATOM 628 C C . GLU A 1 78 ? -4.880 -10.046 10.092 1.00 88.75 78 GLU A C 1
ATOM 630 O O . GLU A 1 78 ? -5.805 -10.733 9.653 1.00 88.75 78 GLU A O 1
ATOM 635 N N . TYR A 1 79 ? -3.689 -10.575 10.377 1.00 85.00 79 TYR A N 1
ATOM 636 C CA . TYR A 1 79 ? -3.449 -12.012 10.277 1.00 85.00 79 TYR A CA 1
ATOM 637 C C . TYR A 1 79 ? -4.333 -12.764 11.281 1.00 85.00 79 TYR A C 1
ATOM 639 O O . TYR A 1 79 ? -4.349 -12.419 12.458 1.00 85.00 79 TYR A O 1
ATOM 647 N N . GLY A 1 80 ? -5.072 -13.771 10.811 1.00 84.81 80 GLY A N 1
ATOM 648 C CA . GLY A 1 80 ? -5.991 -14.553 11.647 1.00 84.81 80 GLY A CA 1
ATOM 649 C C . GLY A 1 80 ? -7.286 -13.834 12.054 1.00 84.81 80 GLY A C 1
ATOM 650 O O . GLY A 1 80 ? -8.086 -14.423 12.768 1.00 84.81 80 GLY A O 1
ATOM 651 N N . SER A 1 81 ? -7.517 -12.594 11.608 1.00 85.88 81 SER A N 1
ATOM 652 C CA . SER A 1 81 ? -8.771 -11.866 11.849 1.00 85.88 81 SER A CA 1
ATOM 653 C C . SER A 1 81 ? -9.697 -11.974 10.645 1.00 85.88 81 SER A C 1
ATOM 655 O O . SER A 1 81 ? -9.254 -11.753 9.515 1.00 85.88 81 SER A O 1
ATOM 657 N N . ASP A 1 82 ? -10.982 -12.242 10.874 1.00 83.12 82 ASP A N 1
ATOM 658 C CA . ASP A 1 82 ? -12.027 -12.208 9.839 1.00 83.12 82 ASP A CA 1
ATOM 659 C C . ASP A 1 82 ? -12.513 -10.796 9.500 1.00 83.12 82 ASP A C 1
ATOM 661 O O . ASP A 1 82 ? -13.247 -10.602 8.532 1.00 83.12 82 ASP A O 1
ATOM 665 N N . THR A 1 83 ? -12.048 -9.781 10.232 1.00 87.62 83 THR A N 1
ATOM 666 C CA . THR A 1 83 ? -12.375 -8.386 9.949 1.00 87.62 83 THR A CA 1
ATOM 667 C C . THR A 1 83 ? -11.626 -7.908 8.706 1.00 87.62 83 THR A C 1
ATOM 669 O O . THR A 1 83 ? -10.440 -7.566 8.741 1.00 87.62 83 THR A O 1
ATOM 672 N N . PHE A 1 84 ? -12.340 -7.878 7.586 1.00 90.75 84 PHE A N 1
ATOM 673 C CA . PHE A 1 84 ? -11.882 -7.280 6.341 1.00 90.75 84 PHE A CA 1
ATOM 674 C C . PHE A 1 84 ? -12.175 -5.778 6.352 1.00 90.75 84 PHE A C 1
ATOM 676 O O . PHE A 1 84 ? -13.323 -5.387 6.504 1.00 90.75 84 PHE A O 1
ATOM 683 N N . MET A 1 85 ? -11.152 -4.935 6.195 1.00 93.00 85 MET A N 1
ATOM 684 C CA . MET A 1 85 ? -11.313 -3.471 6.204 1.00 93.00 85 MET A CA 1
ATOM 685 C C . MET A 1 85 ? -11.313 -2.867 4.798 1.00 93.00 85 MET A C 1
ATOM 687 O O . MET A 1 85 ? -11.644 -1.695 4.630 1.00 93.00 85 MET A O 1
ATOM 691 N N . GLY A 1 86 ? -10.911 -3.647 3.791 1.00 94.62 86 GLY A N 1
ATOM 692 C CA . GLY A 1 86 ? -10.768 -3.184 2.417 1.00 94.62 86 GLY A CA 1
ATOM 693 C C . GLY A 1 86 ? -9.525 -3.727 1.714 1.00 94.62 86 GLY A C 1
ATOM 694 O O . GLY A 1 86 ? -8.945 -4.741 2.110 1.00 94.62 86 GLY A O 1
ATOM 695 N N . LYS A 1 87 ? -9.102 -3.057 0.643 1.00 96.19 87 LYS A N 1
ATOM 696 C CA . LYS A 1 87 ? -8.010 -3.487 -0.236 1.00 96.19 87 LYS A CA 1
ATOM 697 C C . LYS A 1 87 ? -7.182 -2.294 -0.716 1.00 96.19 87 LYS A C 1
ATOM 699 O O . LYS A 1 87 ? -7.729 -1.253 -1.074 1.00 96.19 87 LYS A O 1
ATOM 704 N N . LEU A 1 88 ? -5.867 -2.481 -0.772 1.00 96.62 88 LEU A N 1
ATOM 705 C CA . LEU A 1 88 ? -4.937 -1.607 -1.481 1.00 96.62 88 LEU A CA 1
ATOM 706 C C . LEU A 1 88 ? -4.542 -2.283 -2.799 1.00 96.62 88 LEU A C 1
ATOM 708 O O . LEU A 1 88 ? -4.030 -3.401 -2.796 1.00 96.62 88 LEU A O 1
ATOM 712 N N . ILE A 1 89 ? -4.793 -1.617 -3.919 1.00 96.44 89 ILE A N 1
ATOM 713 C CA . ILE A 1 89 ? -4.437 -2.082 -5.259 1.00 96.44 89 ILE A CA 1
ATOM 714 C C . ILE A 1 89 ? -3.294 -1.212 -5.765 1.00 96.44 89 ILE A C 1
ATOM 716 O O . ILE A 1 89 ? -3.426 0.007 -5.771 1.00 96.44 89 ILE A O 1
ATOM 720 N N . LEU A 1 90 ? -2.194 -1.826 -6.196 1.00 95.00 90 LEU A N 1
ATOM 721 C CA . LEU A 1 90 ? -1.026 -1.130 -6.739 1.00 95.00 90 LEU A CA 1
ATOM 722 C C . LEU A 1 90 ? -0.704 -1.682 -8.126 1.00 95.00 90 LEU A C 1
ATOM 724 O O . LEU A 1 90 ? -0.642 -2.901 -8.289 1.00 95.00 90 LEU A O 1
ATOM 728 N N . ILE A 1 91 ? -0.455 -0.816 -9.106 1.00 93.00 91 ILE A N 1
ATOM 729 C CA . ILE A 1 91 ? -0.087 -1.227 -10.466 1.00 93.00 91 ILE A CA 1
ATOM 730 C C . ILE A 1 91 ? 1.251 -0.608 -10.847 1.00 93.00 91 ILE A C 1
ATOM 732 O O . ILE A 1 91 ? 1.489 0.592 -10.682 1.00 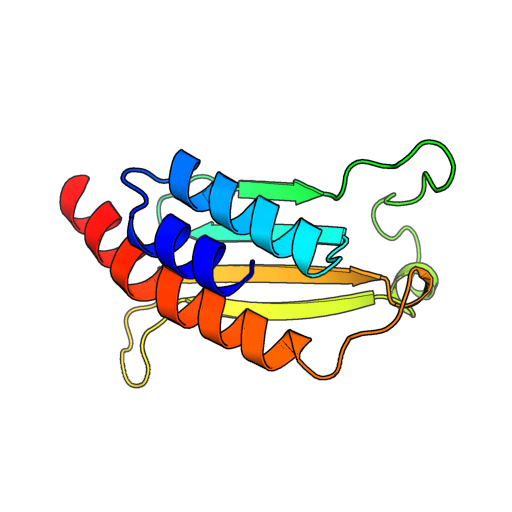93.00 91 ILE A O 1
ATOM 736 N N . LYS A 1 92 ? 2.146 -1.447 -11.361 1.00 91.06 92 LYS A N 1
ATOM 737 C CA . LYS A 1 92 ? 3.429 -1.040 -11.913 1.00 91.06 92 LYS A CA 1
ATOM 738 C C . LYS A 1 92 ? 3.546 -1.529 -13.349 1.00 91.06 92 LYS A C 1
ATOM 740 O O . LYS A 1 92 ? 3.598 -2.727 -13.583 1.00 91.06 92 LYS A O 1
ATOM 745 N N . ASP A 1 93 ? 3.693 -0.591 -14.270 1.00 88.38 93 ASP A N 1
ATOM 746 C CA . ASP A 1 93 ? 4.201 -0.867 -15.606 1.00 88.38 93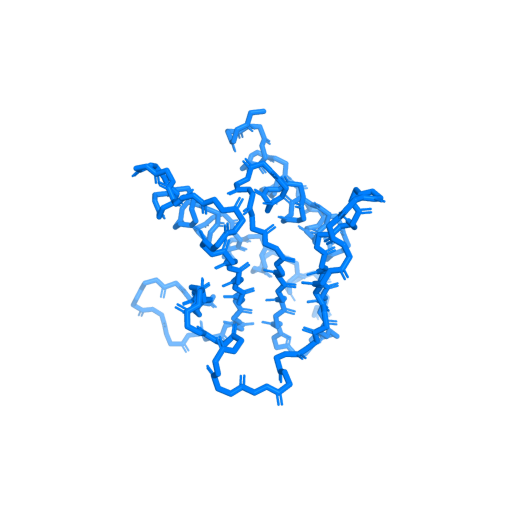 ASP A CA 1
ATOM 747 C C . ASP A 1 93 ? 5.700 -1.221 -15.556 1.00 88.38 93 ASP A C 1
ATOM 749 O O . ASP A 1 93 ? 6.540 -0.411 -15.148 1.00 88.38 93 ASP A O 1
ATOM 753 N N . LEU A 1 94 ? 6.029 -2.457 -15.923 1.00 89.56 94 LEU A N 1
ATOM 754 C CA . LEU A 1 94 ? 7.390 -2.979 -16.000 1.0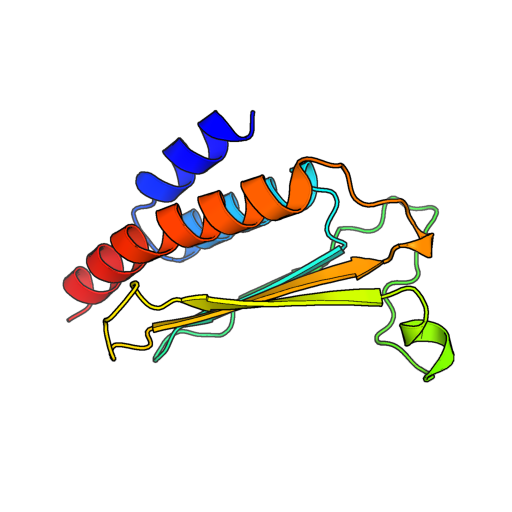0 89.56 94 LEU A CA 1
ATOM 755 C C . LEU A 1 94 ? 8.107 -2.568 -17.290 1.00 89.56 94 LEU A C 1
ATOM 757 O O . LEU A 1 94 ? 9.338 -2.587 -17.301 1.00 89.56 94 LEU A O 1
ATOM 761 N N . LYS A 1 95 ? 7.386 -2.115 -18.328 1.00 85.75 95 LYS A N 1
ATOM 762 C CA . LYS A 1 95 ? 7.993 -1.521 -19.534 1.00 85.75 95 LYS A CA 1
ATOM 763 C C . LYS A 1 95 ? 8.684 -0.195 -19.193 1.00 85.75 95 LYS A C 1
ATOM 765 O O . LYS A 1 95 ? 9.734 0.111 -19.745 1.00 85.75 95 LYS A O 1
ATOM 770 N N . LYS A 1 96 ? 8.152 0.545 -18.210 1.00 84.19 96 LYS A N 1
ATOM 771 C CA . LYS A 1 96 ? 8.734 1.794 -17.674 1.00 84.19 96 LYS A CA 1
ATOM 772 C C . LYS A 1 96 ? 9.809 1.568 -16.599 1.00 84.19 96 LYS A C 1
ATOM 774 O O . LYS A 1 96 ? 10.429 2.519 -16.126 1.00 84.19 96 LYS A O 1
ATOM 779 N N . GLY A 1 97 ? 10.056 0.320 -16.191 1.00 83.50 97 GLY A N 1
ATOM 780 C CA . GLY A 1 97 ? 11.190 -0.036 -15.339 1.00 83.50 97 GLY A CA 1
ATOM 781 C C . GLY A 1 97 ? 10.954 -1.219 -14.403 1.00 83.50 97 GLY A C 1
ATOM 782 O O . GLY A 1 97 ? 9.837 -1.532 -13.998 1.00 83.50 97 GLY A O 1
ATOM 783 N N . PHE A 1 98 ? 12.051 -1.845 -13.978 1.00 87.12 98 PHE A N 1
ATOM 784 C CA . PHE A 1 98 ? 12.027 -3.076 -13.187 1.00 87.12 98 PHE A CA 1
ATOM 785 C C . PHE A 1 98 ? 11.575 -2.882 -11.732 1.00 87.12 98 PHE A C 1
ATOM 787 O O . PHE A 1 98 ? 11.737 -1.815 -11.126 1.00 87.12 98 PHE A O 1
ATOM 794 N N . LEU A 1 99 ? 11.078 -3.963 -11.124 1.00 88.00 99 LEU A N 1
ATOM 795 C CA . LEU A 1 99 ? 10.965 -4.057 -9.671 1.00 88.00 99 LEU A CA 1
ATOM 796 C C . LEU A 1 99 ? 12.347 -4.072 -9.021 1.00 88.00 99 LEU A C 1
ATOM 798 O O . LEU A 1 99 ? 13.284 -4.706 -9.502 1.00 88.00 99 LEU A O 1
ATOM 802 N N . LYS A 1 100 ? 12.459 -3.419 -7.867 1.00 88.62 100 LYS A N 1
ATOM 803 C CA . LYS A 1 100 ? 13.642 -3.550 -7.020 1.00 88.62 100 LYS A CA 1
ATOM 804 C C . LYS A 1 100 ? 13.459 -4.756 -6.099 1.00 88.62 100 LYS A C 1
ATOM 806 O O . LYS A 1 100 ? 12.342 -5.064 -5.685 1.00 88.62 100 LYS A O 1
ATOM 811 N N . SER A 1 101 ? 14.561 -5.392 -5.707 1.00 89.06 101 SER A N 1
ATOM 812 C CA . SER A 1 101 ? 14.560 -6.563 -4.810 1.00 89.06 101 SER A CA 1
ATOM 813 C C . SER A 1 101 ? 13.849 -6.313 -3.471 1.00 89.06 101 SER A C 1
ATOM 815 O O . SER A 1 101 ? 13.355 -7.239 -2.835 1.00 89.06 101 SER A O 1
ATOM 817 N N . TYR A 1 102 ? 13.754 -5.049 -3.047 1.00 87.88 102 TYR A N 1
ATOM 818 C CA . TYR A 1 102 ? 13.092 -4.643 -1.811 1.00 87.88 102 TYR A CA 1
ATOM 819 C C . TYR A 1 102 ? 11.607 -4.272 -1.964 1.00 87.88 102 TYR A C 1
ATOM 821 O O . TYR A 1 102 ? 10.970 -3.991 -0.946 1.00 87.88 102 TYR A O 1
ATOM 829 N N . THR A 1 103 ? 11.045 -4.208 -3.180 1.00 90.38 103 THR A N 1
ATOM 830 C CA . THR A 1 103 ? 9.704 -3.634 -3.404 1.00 90.38 103 THR A CA 1
ATOM 831 C C . THR A 1 103 ? 8.627 -4.388 -2.628 1.00 90.38 103 THR A C 1
ATOM 833 O O . THR A 1 103 ? 7.889 -3.765 -1.871 1.00 90.38 103 THR A O 1
ATOM 836 N N . ILE A 1 104 ? 8.594 -5.721 -2.720 1.00 91.81 104 ILE A N 1
ATOM 837 C CA . ILE A 1 104 ? 7.588 -6.554 -2.034 1.00 91.81 104 ILE A CA 1
ATOM 838 C C . ILE A 1 104 ? 7.655 -6.362 -0.514 1.00 91.81 104 ILE A C 1
ATOM 840 O O . ILE A 1 104 ? 6.636 -6.143 0.136 1.00 91.81 104 ILE A O 1
ATOM 844 N N . ARG A 1 105 ? 8.867 -6.365 0.057 1.00 92.75 105 ARG A N 1
ATOM 845 C CA . ARG A 1 105 ? 9.076 -6.141 1.496 1.00 92.75 105 ARG A CA 1
ATOM 846 C C . ARG A 1 105 ? 8.520 -4.788 1.939 1.00 92.75 105 ARG A C 1
ATOM 848 O O . ARG A 1 105 ? 7.873 -4.693 2.976 1.00 92.75 105 ARG A O 1
ATOM 855 N N . ARG A 1 106 ? 8.775 -3.737 1.157 1.00 91.62 106 ARG A N 1
ATOM 856 C CA . ARG A 1 106 ? 8.284 -2.385 1.441 1.00 91.62 106 ARG A CA 1
ATOM 857 C C . ARG A 1 106 ? 6.760 -2.306 1.346 1.00 91.62 106 ARG A C 1
ATOM 859 O O . ARG A 1 106 ? 6.139 -1.748 2.242 1.00 91.62 106 ARG A O 1
ATOM 866 N N . VAL A 1 107 ? 6.168 -2.929 0.332 1.00 92.94 107 VAL A N 1
ATOM 867 C CA . VAL A 1 107 ? 4.712 -3.023 0.164 1.00 92.94 107 VAL A CA 1
ATOM 868 C C . VAL A 1 107 ? 4.048 -3.731 1.353 1.00 92.94 107 VAL A C 1
ATOM 870 O O . VAL A 1 107 ? 3.092 -3.203 1.918 1.00 92.94 107 VAL A O 1
ATOM 873 N N . GLU A 1 108 ? 4.584 -4.867 1.808 1.00 92.88 108 GLU A N 1
ATOM 874 C CA . GLU A 1 108 ? 4.062 -5.555 3.001 1.00 92.88 108 GLU A CA 1
ATOM 875 C C . GLU A 1 108 ? 4.216 -4.699 4.264 1.00 92.88 108 GLU A C 1
ATOM 877 O O . GLU A 1 108 ? 3.299 -4.620 5.082 1.00 92.88 108 GLU A O 1
ATOM 882 N N . HIS A 1 109 ? 5.346 -4.010 4.436 1.00 90.38 109 HIS A N 1
ATOM 883 C CA . HIS A 1 109 ? 5.487 -3.113 5.578 1.00 90.38 109 HIS A CA 1
ATOM 884 C C . HIS A 1 109 ? 4.479 -1.954 5.544 1.00 90.38 109 HIS A C 1
ATOM 886 O O . HIS A 1 109 ? 3.943 -1.600 6.592 1.00 90.38 109 HIS A O 1
ATOM 892 N N . LEU A 1 110 ? 4.209 -1.379 4.365 1.00 91.44 110 LEU A N 1
ATOM 893 C CA . LEU A 1 110 ? 3.177 -0.355 4.203 1.00 91.44 110 LEU A CA 1
ATOM 894 C C . LEU A 1 110 ? 1.821 -0.911 4.644 1.00 91.44 110 LEU A C 1
ATOM 896 O O . LEU A 1 110 ? 1.201 -0.350 5.544 1.00 91.44 110 LEU A O 1
ATOM 900 N N . ARG A 1 111 ? 1.409 -2.069 4.114 1.00 93.25 111 ARG A N 1
ATOM 901 C CA . ARG A 1 111 ? 0.167 -2.748 4.515 1.00 93.25 111 ARG A CA 1
ATOM 902 C C . ARG A 1 111 ? 0.075 -2.923 6.036 1.00 93.25 111 ARG A C 1
ATOM 904 O O . ARG A 1 111 ? -0.947 -2.577 6.623 1.00 93.25 111 ARG A O 1
ATOM 911 N N . ARG A 1 112 ? 1.139 -3.410 6.686 1.00 91.31 112 ARG A N 1
ATOM 912 C CA . ARG A 1 112 ? 1.181 -3.578 8.151 1.00 91.31 112 ARG A CA 1
ATOM 913 C C . ARG A 1 112 ? 0.992 -2.267 8.906 1.00 91.31 112 ARG A C 1
ATOM 915 O O . ARG A 1 112 ? 0.328 -2.278 9.934 1.00 91.31 112 ARG A O 1
ATOM 922 N N . SER A 1 113 ? 1.539 -1.155 8.408 1.00 90.56 113 SER A N 1
ATOM 923 C CA . SER A 1 113 ? 1.315 0.166 9.014 1.00 90.56 113 SER A CA 1
ATOM 924 C C . SER A 1 113 ? -0.095 0.717 8.789 1.00 90.56 113 SER A C 1
ATOM 926 O O . SER A 1 113 ? -0.587 1.442 9.647 1.00 90.56 113 SER A O 1
ATOM 928 N N . LEU A 1 114 ? -0.770 0.347 7.694 1.00 91.81 114 LEU A N 1
ATOM 929 C CA . LEU A 1 114 ? -2.131 0.812 7.404 1.00 91.81 114 LEU A CA 1
ATOM 930 C C . LEU A 1 114 ? -3.168 0.212 8.355 1.00 91.81 114 LEU A C 1
ATOM 932 O O . LEU A 1 114 ? -4.048 0.927 8.820 1.00 91.81 114 LEU A O 1
ATOM 936 N N . ILE A 1 115 ? -3.060 -1.081 8.673 1.00 92.06 115 ILE A N 1
ATOM 937 C CA . ILE A 1 115 ? -4.046 -1.804 9.497 1.00 92.06 115 ILE A CA 1
ATOM 938 C C . ILE A 1 115 ? -4.350 -1.098 10.839 1.00 92.06 115 ILE A C 1
ATOM 940 O O . ILE A 1 115 ? -5.519 -0.794 11.085 1.00 92.06 115 ILE A O 1
ATOM 944 N N . PRO A 1 116 ? -3.369 -0.798 11.716 1.00 91.19 116 PRO A N 1
ATOM 945 C CA . PRO A 1 116 ? -3.655 -0.151 12.998 1.00 91.19 116 PRO A CA 1
ATOM 946 C C . PRO A 1 116 ? -4.172 1.285 12.841 1.00 91.19 116 PRO A C 1
ATOM 948 O O . PRO A 1 116 ? -4.983 1.735 13.649 1.00 91.19 116 PRO A O 1
ATOM 951 N N . VAL A 1 117 ? -3.740 2.002 11.799 1.00 91.75 117 VAL A N 1
ATOM 952 C CA . VAL A 1 117 ? -4.188 3.375 11.525 1.00 91.75 117 VAL A CA 1
ATOM 953 C C . VAL A 1 117 ? -5.648 3.374 11.109 1.00 91.75 117 VAL A C 1
ATOM 955 O O . VAL A 1 117 ? -6.443 4.096 11.697 1.00 91.75 117 VAL A O 1
ATOM 958 N N . LEU A 1 118 ? -6.028 2.507 10.173 1.00 91.94 118 LEU A N 1
ATOM 959 C CA . LEU A 1 118 ? -7.414 2.364 9.739 1.00 91.94 118 LEU A CA 1
ATOM 960 C C . LEU A 1 118 ? -8.328 1.970 10.902 1.00 91.94 118 LEU A C 1
ATOM 962 O O . LEU A 1 118 ? -9.423 2.510 11.009 1.00 91.94 118 LEU A O 1
ATOM 966 N N . LYS A 1 119 ? -7.872 1.090 11.811 1.00 90.44 119 LYS A N 1
ATOM 967 C CA . LYS A 1 119 ? -8.647 0.721 13.010 1.00 90.44 119 LYS A CA 1
ATOM 968 C C . LYS A 1 119 ? -8.905 1.954 13.873 1.00 90.44 119 LYS A C 1
ATOM 970 O O . LYS A 1 119 ? -10.033 2.204 14.276 1.00 90.44 119 LYS A O 1
ATOM 975 N N . LYS A 1 120 ? -7.864 2.752 14.120 1.00 90.88 120 LYS A N 1
ATOM 976 C CA . LYS A 1 120 ? -7.955 3.992 14.899 1.00 90.88 120 LYS A CA 1
ATOM 977 C C . LYS A 1 120 ? -8.857 5.038 14.241 1.00 90.88 120 LYS A C 1
ATOM 979 O O . LYS A 1 120 ? -9.563 5.731 14.961 1.00 90.88 120 LYS A O 1
ATOM 984 N N . LEU A 1 121 ? -8.791 5.194 12.919 1.00 88.31 121 LEU A N 1
ATOM 985 C CA . LEU A 1 121 ? -9.609 6.167 12.191 1.00 88.31 121 LEU A CA 1
ATOM 986 C C . LEU A 1 121 ? -11.085 5.751 12.207 1.00 88.31 121 LEU A C 1
ATOM 988 O O . LEU A 1 121 ? -11.917 6.533 12.641 1.00 88.31 121 LEU A O 1
ATOM 992 N N . LYS A 1 122 ? -11.393 4.483 11.909 1.00 81.50 122 LYS A N 1
ATOM 993 C CA . LYS A 1 122 ? -12.769 3.963 11.969 1.00 81.50 122 LYS A CA 1
ATOM 994 C C . LYS A 1 122 ? -13.392 4.005 13.368 1.00 81.50 122 LYS A C 1
ATOM 996 O O . LYS A 1 122 ? -14.593 4.185 13.477 1.00 81.50 122 LYS A O 1
ATOM 1001 N N . LEU A 1 123 ? -12.594 3.872 14.431 1.00 69.12 123 LEU A N 1
ATOM 1002 C CA . LEU A 1 123 ? -13.065 4.020 15.817 1.00 69.12 123 LEU A CA 1
ATOM 1003 C C . LEU A 1 123 ? -13.341 5.473 16.236 1.00 69.12 123 LEU A C 1
ATOM 1005 O O . LEU A 1 123 ? -13.897 5.682 17.306 1.00 69.12 123 LEU A O 1
ATOM 1009 N N . LYS A 1 124 ? -12.887 6.472 15.473 1.00 60.97 124 LYS A N 1
ATOM 1010 C CA . LYS A 1 124 ? -13.147 7.890 15.769 1.00 60.97 124 LYS A CA 1
ATOM 1011 C C . LYS A 1 124 ? -14.399 8.428 15.085 1.00 60.97 124 LYS A C 1
ATOM 1013 O O . LYS A 1 124 ? -14.925 9.436 15.543 1.00 60.97 124 LYS A O 1
ATOM 1018 N N . ASP A 1 125 ? -14.819 7.771 14.009 1.00 54.50 125 ASP A N 1
ATOM 1019 C CA . ASP A 1 125 ? -15.952 8.176 13.177 1.00 54.50 125 ASP A CA 1
ATOM 1020 C C . ASP A 1 125 ? -17.242 7.393 13.505 1.00 54.50 125 ASP A C 1
ATOM 1022 O O . ASP A 1 125 ? -18.268 7.611 12.862 1.00 54.50 125 ASP A O 1
ATOM 1026 N N . GLY A 1 126 ? -17.198 6.489 14.495 1.00 45.56 126 GLY A N 1
ATOM 1027 C CA . GLY A 1 126 ? -18.352 5.778 15.062 1.00 45.56 126 GLY A CA 1
ATOM 1028 C C . GLY A 1 126 ? -18.571 6.144 16.521 1.00 45.56 126 GLY A C 1
ATOM 1029 O O . GLY A 1 126 ? -19.752 6.206 16.925 1.00 45.56 126 GLY A O 1
#

Mean predicted aligned error: 6.93 Å

Foldseek 3Di:
DLVVLLVQCLVDPAPVSNVVSVVVLCVVQVFAKKWWDFPPDDIDIDGPPDPPPDPPPDPPPDPVSCPQKDKDWAWLDDVPDPDTGTTMIIIHRCVVHDGDPCNVVSVVSSSVSNNVVSVVRVVVVD